Protein 6A8W (pdb70)

GO terms:
  GO:0005783 endoplasmic reticulum (C, IDA)
  GO:0005789 endoplasmic reticulum membrane (C, IDA)
  GO:0005793 endoplasmic reticulum-Golgi intermediate compartment (C, IDA)
  GO:0006623 protein targeting to vacuole (P, HMP)
  GO:0031929 TOR signaling (P, IGI)
  GO:0000321 re-entry into mitotic cell cycle after pheromone arrest (P, IGI)
  GO:0005737 cytoplasm (C, HDA)
  GO:0005783 endoplasmic reticulum (C, HDA)
  GO:0005515 protein binding (F, IPI)

Foldseek 3Di:
DKWWWWDWLPFADIATEDAEAPPDWAFAWAAVDPCCVVRVVGRDRDSHHRHTLAPQTHHRFKIWHAHVVPRWIWMAGPPIPFAKDKQRHGHHGDTDTDDQQMIWTGDFPDCDHRRRTIDIGRHDIDDD

Structure (mmCIF, N/CA/C/O backbone):
data_6A8W
#
_entry.id   6A8W
#
_cell.length_a   31.991
_cell.length_b   59.414
_cell.length_c   64.984
_cell.angle_alpha   90.00
_cell.angle_beta   90.00
_cell.angle_gamma   90.00
#
_symmetry.space_group_name_H-M   'P 21 21 2'
#
loop_
_entity.id
_entity.type
_entity.pdbx_description
1 polymer 'Vacuolar protein sorting-associated protein 64'
2 water water
#
loop_
_atom_site.group_PDB
_atom_site.id
_atom_site.type_symbol
_atom_site.label_atom_id
_atom_site.label_alt_id
_atom_site.label_comp_id
_atom_site.label_asym_id
_atom_site.label_entity_id
_atom_site.label_seq_id
_atom_site.pdbx_PDB_ins_code
_atom_site.Cartn_x
_atom_site.Cartn_y
_atom_site.Cartn_z
_atom_site.occupancy
_atom_site.B_iso_or_equiv
_atom_site.auth_seq_id
_atom_site.auth_comp_id
_atom_site.auth_asym_id
_atom_site.auth_atom_id
_atom_site.pdbx_PDB_model_num
ATOM 9 N N . ALA A 1 4 ? 25.652 28.100 6.186 1.00 32.86 159 ALA A N 1
ATOM 10 C CA . ALA A 1 4 ? 26.354 27.107 6.990 1.00 35.32 159 ALA A CA 1
ATOM 11 C C . ALA A 1 4 ? 25.857 27.200 8.430 1.00 31.39 159 ALA A C 1
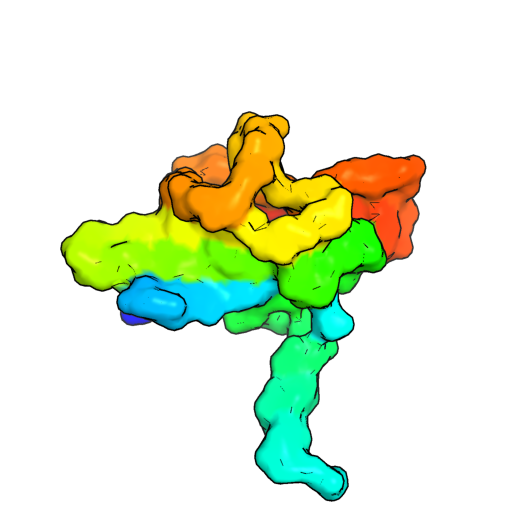ATOM 12 O O . ALA A 1 4 ? 26.140 28.176 9.132 1.00 32.56 159 ALA A O 1
ATOM 14 N N . HIS A 1 5 ? 25.100 26.196 8.863 1.00 28.69 160 HIS A N 1
ATOM 15 C CA . HIS A 1 5 ? 24.627 26.129 10.238 1.00 25.38 160 HIS A CA 1
ATOM 16 C C . HIS A 1 5 ? 25.692 25.424 11.056 1.00 23.49 160 HIS A C 1
ATOM 17 O O . HIS A 1 5 ? 25.998 24.256 10.799 1.00 23.13 160 HIS A O 1
ATOM 24 N N . ILE A 1 6 ? 26.268 26.140 12.015 1.00 19.88 161 ILE A N 1
ATOM 25 C CA . ILE A 1 6 ? 27.460 25.706 12.730 1.00 22.23 161 ILE A CA 1
ATOM 26 C C . ILE A 1 6 ? 27.096 25.394 14.173 1.00 22.72 161 ILE A C 1
ATOM 27 O O . ILE A 1 6 ? 26.256 26.076 14.775 1.00 22.66 161 ILE A O 1
ATOM 32 N N . ILE A 1 7 ? 27.724 24.358 14.726 1.00 19.05 162 ILE A N 1
ATOM 33 C CA . ILE A 1 7 ? 27.685 24.103 16.161 1.00 18.69 162 ILE A CA 1
ATOM 34 C C . ILE A 1 7 ? 29.119 24.090 16.677 1.00 17.35 162 ILE A C 1
ATOM 35 O O . ILE A 1 7 ? 30.019 23.549 16.026 1.00 21.37 162 ILE A O 1
ATOM 40 N N . ILE A 1 8 ? 29.343 24.726 17.823 1.00 17.59 163 ILE A N 1
ATOM 41 C CA . ILE A 1 8 ? 30.657 24.783 18.457 1.00 16.94 163 ILE A CA 1
ATOM 42 C C . ILE A 1 8 ? 30.625 23.867 19.666 1.00 13.82 163 ILE A C 1
ATOM 43 O O . ILE A 1 8 ? 29.817 24.071 20.577 1.00 16.54 163 ILE A O 1
ATOM 48 N N . LEU A 1 9 ? 31.517 22.887 19.703 1.00 16.10 164 LEU A N 1
ATOM 49 C CA . LEU A 1 9 ? 31.571 21.938 20.809 1.00 16.46 164 LEU A CA 1
ATOM 50 C C . LEU A 1 9 ? 32.852 22.174 21.590 1.00 15.10 164 LEU A C 1
ATOM 51 O O . LEU A 1 9 ? 33.951 22.054 21.034 1.00 16.24 164 LEU A O 1
ATOM 56 N N . LYS A 1 10 ? 32.712 22.492 22.872 1.00 13.90 165 LYS A N 1
ATOM 57 C CA . LYS A 1 10 ? 33.852 22.711 23.752 1.00 14.73 165 LYS A CA 1
ATOM 58 C C . LYS A 1 10 ? 33.963 21.560 24.742 1.00 13.62 165 LYS A C 1
ATOM 59 O O . LYS A 1 10 ? 32.970 21.189 25.380 1.00 14.69 165 LYS A O 1
ATOM 65 N N . SER A 1 11 ? 35.172 21.017 24.880 1.00 12.70 166 SER A N 1
ATOM 66 C CA . SER A 1 11 ? 35.394 19.891 25.780 1.00 13.01 166 SER A CA 1
ATOM 67 C C . SER A 1 11 ? 35.353 20.339 27.234 1.00 13.46 166 SER A C 1
ATOM 68 O O . SER A 1 11 ? 36.015 21.312 27.612 1.00 14.26 166 SER A O 1
ATOM 79 N N . ASN A 1 13 ? 36.036 18.047 29.708 1.00 15.41 168 ASN A N 1
ATOM 80 C CA . ASN A 1 13 ? 36.828 17.103 30.485 1.00 14.51 168 ASN A CA 1
ATOM 81 C C . ASN A 1 13 ? 38.181 16.850 29.834 1.00 13.92 168 ASN A C 1
A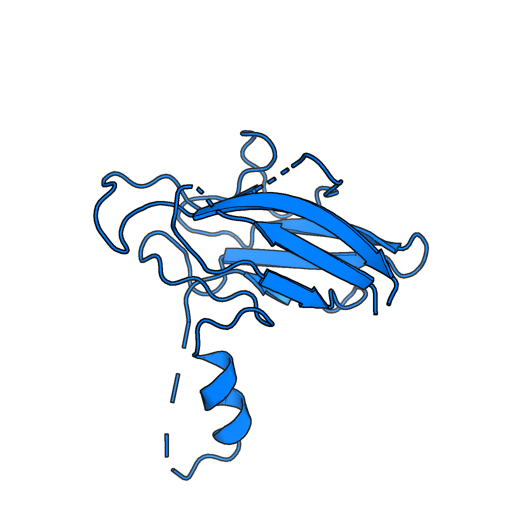TOM 82 O O . ASN A 1 13 ? 38.769 15.779 30.012 1.00 12.65 168 ASN A O 1
ATOM 87 N N . ALA A 1 14 ? 38.681 17.833 29.073 1.00 15.47 169 ALA A N 1
ATOM 88 C CA . ALA A 1 14 ? 40.035 17.812 28.510 1.00 19.85 169 ALA A CA 1
ATOM 89 C C . ALA A 1 14 ? 40.266 16.638 27.553 1.00 17.66 169 ALA A C 1
ATOM 90 O O . ALA A 1 14 ? 41.331 16.017 27.553 1.00 16.09 169 ALA A O 1
ATOM 92 N N . THR A 1 15 ? 39.293 16.356 26.683 1.00 14.17 170 THR A N 1
ATOM 93 C CA . THR A 1 15 ? 39.416 15.224 25.772 1.00 14.23 170 THR A CA 1
ATOM 94 C C . THR A 1 15 ? 39.507 15.585 24.297 1.00 17.90 170 THR A C 1
ATOM 95 O O . THR A 1 15 ? 39.740 14.684 23.478 1.00 17.73 170 THR A O 1
ATOM 99 N N . PHE A 1 16 ? 39.306 16.847 23.917 1.00 16.17 171 PHE A N 1
ATOM 100 C CA . PHE A 1 16 ? 39.406 17.150 22.495 1.00 15.56 171 PHE A CA 1
ATOM 101 C C . PHE A 1 16 ? 39.556 18.645 22.295 1.00 16.30 171 PHE A C 1
ATOM 102 O O . PHE A 1 16 ? 39.118 19.442 23.122 1.00 17.08 171 PHE A O 1
ATOM 110 N N . GLU A 1 17 ? 40.187 19.002 21.181 1.00 15.98 172 GLU A N 1
ATOM 111 C CA . GLU A 1 17 ? 40.269 20.394 20.767 1.00 18.75 172 GLU A CA 1
ATOM 112 C C . GLU A 1 17 ? 38.917 20.866 20.248 1.00 18.00 172 GLU A C 1
ATOM 113 O O . GLU A 1 17 ? 38.253 20.167 19.478 1.00 17.91 172 GLU A O 1
ATOM 115 N N . THR A 1 18 ? 38.529 22.070 20.663 1.00 16.39 173 THR A N 1
ATOM 116 C CA . THR A 1 18 ? 37.209 22.617 20.356 1.00 16.75 173 THR A CA 1
ATOM 117 C C . THR A 1 18 ? 36.866 22.458 18.878 1.00 19.15 173 THR A C 1
ATOM 118 O O . THR A 1 18 ? 37.687 22.751 18.004 1.00 16.23 173 THR A O 1
ATOM 122 N N . LYS A 1 19 ? 35.649 21.969 18.608 1.00 15.92 174 LYS A N 1
ATOM 123 C CA . LYS A 1 19 ? 35.183 21.698 17.255 1.00 16.00 174 LYS A CA 1
ATOM 124 C C . LYS A 1 19 ? 34.243 22.788 16.738 1.00 17.69 174 LYS A C 1
ATOM 125 O O . LYS A 1 19 ? 33.438 23.344 17.485 1.00 17.47 174 LYS A O 1
ATOM 131 N N . PHE A 1 20 ? 34.347 23.072 15.440 1.00 17.52 175 PHE A N 1
ATOM 132 C CA . PHE A 1 20 ? 33.526 24.053 14.731 1.00 20.18 175 PHE A CA 1
ATOM 133 C C . PHE A 1 20 ? 32.918 23.312 13.541 1.00 18.27 175 PHE A C 1
ATOM 134 O O . PHE A 1 20 ? 33.550 2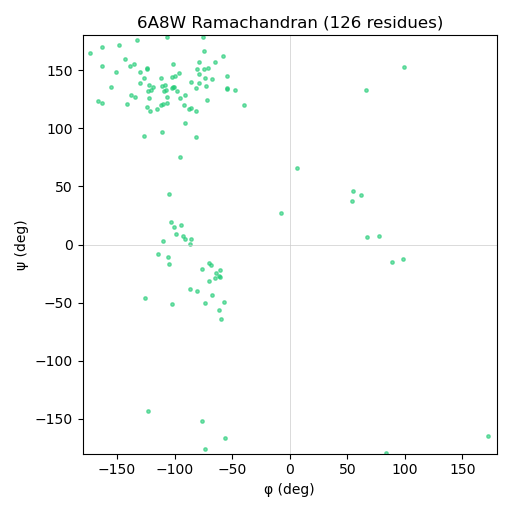3.189 12.491 1.00 21.91 175 PHE A O 1
ATOM 142 N N . LEU A 1 21 ? 31.714 22.779 13.711 1.00 19.06 176 LEU A N 1
ATOM 143 C CA . LEU A 1 21 ? 31.159 21.805 12.780 1.00 17.52 176 LEU A CA 1
ATOM 144 C C . LEU A 1 21 ? 30.055 22.421 11.931 1.00 20.39 176 LEU A C 1
ATOM 145 O O . LEU A 1 21 ? 29.094 22.983 12.467 1.00 19.50 176 LEU A O 1
ATOM 150 N N . VAL A 1 22 ? 30.180 22.282 10.613 1.00 20.95 177 VAL A N 1
ATOM 151 C CA . VAL A 1 22 ? 29.083 22.588 9.700 1.00 21.37 177 VAL A CA 1
ATOM 152 C C . VAL A 1 22 ? 28.152 21.384 9.675 1.00 18.80 177 VAL A C 1
ATOM 153 O O . VAL A 1 22 ? 28.542 20.302 9.230 1.00 20.26 177 VAL A O 1
ATOM 157 N N . VAL A 1 23 ? 26.924 21.561 10.147 1.00 16.56 178 VAL A N 1
ATOM 158 C CA . VAL A 1 23 ? 25.980 20.456 10.282 1.00 20.18 178 VAL A CA 1
ATOM 159 C C . VAL A 1 23 ? 25.163 20.367 8.998 1.00 19.42 178 VAL A C 1
ATOM 160 O O . VAL A 1 23 ? 24.470 21.339 8.650 1.00 22.79 178 VAL A O 1
ATOM 164 N N . PRO A 1 24 ? 25.205 19.247 8.282 1.00 22.29 179 PRO A N 1
ATOM 165 C CA . PRO A 1 24 ? 24.433 19.134 7.044 1.00 21.84 179 PRO A CA 1
ATOM 166 C C . PRO A 1 24 ? 22.943 19.036 7.323 1.00 25.02 179 PRO A C 1
ATOM 167 O O . PRO A 1 24 ? 22.508 18.546 8.371 1.00 21.70 179 PRO A O 1
ATOM 171 N N . PHE A 1 25 ? 22.159 19.508 6.356 1.00 26.28 180 PHE A N 1
ATOM 172 C CA . PHE A 1 25 ? 20.710 19.360 6.418 1.00 23.12 180 PHE A CA 1
ATOM 173 C C . PHE A 1 25 ? 20.305 17.900 6.294 1.00 24.65 180 PHE A C 1
ATOM 174 O O . PHE A 1 25 ? 20.890 17.144 5.515 1.00 25.24 180 PHE A O 1
ATOM 182 N N . LYS A 1 26 ? 19.270 17.513 7.041 1.00 27.51 181 LYS A N 1
ATOM 183 C CA . LYS A 1 26 ? 18.656 16.206 6.824 1.00 26.60 181 LYS A CA 1
ATOM 184 C C . LYS A 1 26 ? 18.239 16.075 5.357 1.00 28.73 181 LYS A C 1
ATOM 185 O O . LYS A 1 26 ? 17.833 17.059 4.733 1.00 28.69 181 LYS A O 1
ATOM 191 N N . PRO A 1 27 ? 18.328 14.866 4.772 1.00 29.15 182 PRO A N 1
ATOM 192 C CA . PRO A 1 27 ? 18.613 13.566 5.388 1.00 29.84 182 PRO A CA 1
ATOM 193 C C . PRO A 1 27 ? 20.099 13.230 5.541 1.00 26.38 182 PRO A C 1
ATOM 194 O O . PRO A 1 27 ? 20.426 12.106 5.939 1.00 26.67 182 PRO A O 1
ATOM 198 N N . ASP A 1 28 ? 20.981 14.166 5.195 1.00 24.83 183 ASP A N 1
ATOM 199 C CA . ASP A 1 28 ? 22.402 13.978 5.442 1.00 26.78 183 ASP A CA 1
ATOM 200 C C . ASP A 1 28 ? 22.692 14.173 6.931 1.00 24.46 183 ASP A C 1
ATOM 201 O O . ASP A 1 28 ? 21.809 14.473 7.735 1.00 21.56 183 ASP A O 1
ATOM 206 N N . GLY A 1 29 ? 23.949 14.000 7.309 1.00 24.73 184 GLY A N 1
ATOM 207 C CA . GLY A 1 29 ? 24.312 14.149 8.706 1.00 25.42 184 GLY A CA 1
ATOM 208 C C . GLY A 1 29 ? 25.809 14.058 8.863 1.00 24.35 184 GLY A C 1
ATOM 209 O O . GLY A 1 29 ? 26.523 13.608 7.962 1.00 24.32 184 GLY A O 1
ATOM 210 N N . LEU A 1 30 ? 26.269 14.495 10.036 1.00 21.46 185 LEU A N 1
ATOM 211 C CA . LEU A 1 30 ? 27.682 14.509 10.397 1.00 21.31 185 LEU A CA 1
ATOM 212 C C . LEU A 1 30 ? 27.924 13.452 11.467 1.00 18.72 185 LEU A C 1
ATOM 213 O O . LEU A 1 30 ? 27.357 13.538 12.561 1.00 17.57 185 LEU A O 1
ATOM 218 N N . LYS A 1 31 ? 28.802 12.490 11.179 1.00 15.13 186 LYS A N 1
ATOM 219 C CA . LYS A 1 31 ? 29.020 11.387 12.109 1.00 17.68 186 LYS A CA 1
ATOM 220 C C . LYS A 1 31 ? 29.972 11.808 13.221 1.00 15.98 186 LYS A C 1
ATOM 221 O O . LYS A 1 31 ? 31.011 12.412 12.959 1.00 20.15 186 LYS A O 1
ATOM 223 N N . LEU A 1 32 ? 29.615 11.475 14.459 1.00 17.11 187 LEU A N 1
ATOM 224 C CA . LEU A 1 32 ? 30.513 11.567 15.606 1.00 17.11 187 LEU A CA 1
ATOM 225 C C . LEU A 1 32 ? 31.023 10.177 15.958 1.00 15.48 187 LEU A C 1
ATOM 226 O O . LEU A 1 32 ? 30.239 9.221 16.010 1.00 14.87 187 LEU A O 1
ATOM 231 N N . GLY A 1 33 ? 32.325 10.062 16.204 1.00 14.04 188 GLY A N 1
ATOM 232 C CA . GLY A 1 33 ? 32.872 8.762 16.550 1.00 17.35 188 GLY A CA 1
ATOM 233 C C . GLY A 1 33 ? 34.388 8.795 16.613 1.00 16.47 188 GLY A C 1
ATOM 234 O O . GLY A 1 33 ? 34.999 9.854 16.712 1.00 16.07 188 GLY A O 1
ATOM 235 N N . ARG A 1 34 ? 34.967 7.615 16.604 1.00 17.67 189 ARG A N 1
ATOM 236 C CA . ARG A 1 34 ? 36.397 7.361 16.593 1.00 21.32 189 ARG A CA 1
ATOM 237 C C . ARG A 1 34 ? 36.838 7.014 15.177 1.00 27.84 189 ARG A C 1
ATOM 238 O O . ARG A 1 34 ? 36.160 6.238 14.497 1.00 33.55 189 ARG A O 1
ATOM 246 N N . PRO A 1 35 ? 37.952 7.574 14.677 1.00 26.39 190 PRO A N 1
ATOM 247 C CA . PRO A 1 35 ? 38.391 7.363 13.291 1.00 31.06 190 PRO A CA 1
ATOM 248 C C . PRO A 1 35 ? 38.575 5.896 12.934 1.00 32.33 190 PRO A C 1
ATOM 249 O O . PRO A 1 35 ? 39.132 5.170 13.760 1.00 35.93 190 PRO A O 1
ATOM 253 N N . ASN A 1 43 ? 47.905 5.081 -3.018 1.00 46.44 198 ASN A N 1
ATOM 254 C CA . ASN A 1 43 ? 47.351 4.455 -4.215 1.00 42.39 198 ASN A CA 1
ATOM 255 C C . ASN A 1 43 ? 45.899 4.056 -3.995 1.00 40.88 198 ASN A C 1
ATOM 256 O O . ASN A 1 43 ? 45.571 2.871 -3.982 1.00 51.95 198 ASN A O 1
ATOM 258 N N . ASN A 1 44 ? 45.030 5.049 -3.821 1.00 39.66 199 ASN A N 1
ATOM 259 C CA . ASN A 1 44 ? 43.628 4.794 -3.529 1.00 39.19 199 ASN A CA 1
ATOM 260 C C . ASN A 1 44 ? 42.803 5.997 -3.978 1.00 35.79 199 ASN A C 1
ATOM 261 O O . ASN A 1 44 ? 43.179 7.145 -3.723 1.00 35.36 199 ASN A O 1
ATOM 266 N N . SER A 1 45 ? 41.680 5.726 -4.648 1.00 31.94 200 SER A N 1
ATOM 267 C CA . SER A 1 45 ? 40.860 6.811 -5.179 1.00 29.31 200 SER A CA 1
ATOM 268 C C . SER A 1 45 ? 40.190 7.628 -4.079 1.00 30.78 200 SER A C 1
ATOM 269 O O . SER A 1 45 ? 39.756 8.756 -4.343 1.00 30.31 200 SER A O 1
ATOM 272 N N . GLY A 1 46 ? 40.111 7.100 -2.857 1.00 30.34 201 GLY A N 1
ATOM 273 C CA . GLY A 1 46 ? 39.618 7.875 -1.733 1.00 34.69 201 GLY A CA 1
ATOM 274 C C . GLY A 1 46 ? 40.694 8.387 -0.790 1.00 41.74 201 GLY A C 1
ATOM 275 O O . GLY A 1 46 ? 40.385 8.760 0.345 1.00 41.33 201 GLY A O 1
ATOM 276 N N . SER A 1 47 ? 41.948 8.440 -1.252 1.00 35.16 202 SER A N 1
ATOM 277 C CA . SER A 1 47 ? 43.072 8.768 -0.374 1.00 39.31 202 SER A CA 1
ATOM 278 C C . SER A 1 47 ? 42.936 10.160 0.232 1.00 44.79 202 SER A C 1
ATOM 279 O O . SER A 1 47 ? 42.987 10.322 1.455 1.00 44.59 202 SER A O 1
ATOM 282 N N . LYS A 1 48 ? 42.795 11.187 -0.612 1.00 42.70 203 LYS A N 1
ATOM 283 C CA . LYS A 1 48 ? 42.677 12.546 -0.089 1.00 51.20 203 LYS A CA 1
ATOM 284 C C . LYS A 1 48 ? 41.464 12.699 0.819 1.00 48.39 203 LYS A C 1
ATOM 285 O O . LYS A 1 48 ? 41.469 13.540 1.723 1.00 61.12 203 LYS A O 1
ATOM 287 N N . ARG A 1 49 ? 40.420 11.900 0.603 1.00 50.62 204 ARG A N 1
ATOM 288 C CA . ARG A 1 49 ? 39.255 11.944 1.479 1.00 50.70 204 ARG A CA 1
ATOM 289 C C . ARG A 1 49 ? 39.413 11.044 2.696 1.00 53.23 204 ARG A C 1
ATOM 290 O O . ARG A 1 49 ? 38.980 11.414 3.789 1.00 56.91 204 ARG A O 1
ATOM 292 N N . ASP A 1 50 ? 40.020 9.863 2.536 1.00 48.32 205 ASP A N 1
ATOM 293 C CA . ASP A 1 50 ? 40.228 8.988 3.686 1.00 47.40 205 ASP A CA 1
ATOM 294 C C . ASP A 1 50 ? 41.268 9.556 4.641 1.00 48.63 205 ASP A C 1
ATOM 295 O O . ASP A 1 50 ? 41.185 9.324 5.852 1.00 52.47 205 ASP A O 1
ATOM 300 N N . LEU A 1 51 ? 42.251 10.287 4.120 1.00 46.47 206 LEU A N 1
ATOM 301 C CA . LEU A 1 51 ? 43.293 10.866 4.956 1.00 50.65 206 LEU A CA 1
ATOM 302 C C . LEU A 1 51 ? 42.682 11.810 5.981 1.00 53.71 206 LEU A C 1
ATOM 303 O O . LEU A 1 51 ? 42.746 11.553 7.190 1.00 50.05 206 LEU A O 1
ATOM 305 N N . PHE A 1 52 ? 42.075 12.898 5.497 1.00 52.39 207 PHE A N 1
ATOM 306 C CA . PHE A 1 52 ? 41.517 13.899 6.396 1.00 46.69 207 PHE A CA 1
ATOM 307 C C . PHE A 1 52 ? 40.366 13.338 7.219 1.00 45.46 207 PHE A C 1
ATOM 308 O O . PHE A 1 52 ? 40.142 13.781 8.351 1.00 44.91 207 PHE A O 1
ATOM 310 N N . SER A 1 53 ? 39.640 12.355 6.686 1.00 47.64 208 SER A N 1
ATOM 311 C CA . SER A 1 53 ? 38.506 11.791 7.408 1.00 41.85 208 SER A CA 1
ATOM 312 C C . SER A 1 53 ? 38.921 10.854 8.531 1.00 42.71 208 SER A C 1
ATOM 313 O O . SER A 1 53 ? 38.115 10.604 9.433 1.00 46.94 208 SER A O 1
ATOM 316 N N . GLN A 1 54 ? 40.136 10.316 8.489 1.00 41.24 209 GLN A N 1
ATOM 317 C CA . GLN A 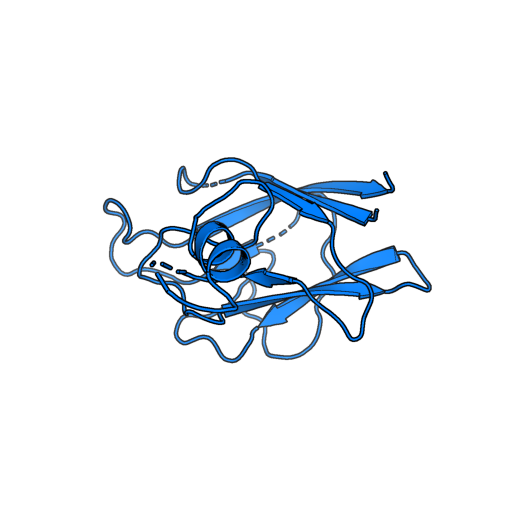1 54 ? 40.645 9.460 9.550 1.00 36.04 209 GLN A CA 1
ATOM 318 C C . GLN A 1 54 ? 41.426 10.243 10.597 1.00 38.48 209 GLN A C 1
ATOM 319 O O . GLN A 1 54 ? 42.047 9.636 11.477 1.00 39.01 209 GLN A O 1
ATOM 321 N N . GLN A 1 55 ? 41.419 11.569 10.508 1.00 29.32 210 GLN A N 1
ATOM 322 C CA . GLN A 1 55 ? 42.105 12.435 11.451 1.00 33.67 210 GLN A CA 1
ATOM 323 C C . GLN A 1 55 ? 41.109 13.019 12.444 1.00 29.04 210 GLN A C 1
ATOM 324 O O . GLN A 1 55 ? 39.917 13.144 12.155 1.00 28.20 210 GLN A O 1
ATOM 330 N N . VAL A 1 56 ? 41.612 13.380 13.619 1.00 26.79 211 VAL A N 1
ATOM 331 C CA . VAL A 1 56 ? 40.828 14.102 14.614 1.00 19.97 211 VAL A CA 1
ATOM 332 C C . VAL A 1 56 ? 41.043 15.591 14.350 1.00 23.59 211 VAL A C 1
ATOM 333 O O . VAL A 1 56 ? 42.084 16.153 14.688 1.00 25.11 211 VAL A O 1
ATOM 337 N N . ARG A 1 57 ? 40.049 16.241 13.758 1.00 21.38 212 ARG A N 1
ATOM 338 C CA . ARG A 1 57 ? 40.181 17.632 13.350 1.00 23.40 212 ARG A CA 1
ATOM 339 C C . ARG A 1 57 ? 39.080 18.484 13.965 1.00 20.86 212 ARG A C 1
ATOM 340 O O . ARG A 1 57 ? 37.973 17.995 14.202 1.00 18.51 212 ARG A O 1
ATOM 348 N N . PRO A 1 58 ? 39.342 19.778 14.184 1.00 22.17 213 PRO A N 1
ATOM 349 C CA . PRO A 1 58 ? 38.277 20.669 14.682 1.00 20.96 213 PRO A CA 1
ATOM 350 C C . PRO A 1 58 ? 37.080 20.767 13.754 1.00 19.79 213 PRO A C 1
ATOM 351 O O . PRO A 1 58 ? 35.987 21.110 14.217 1.00 18.84 213 PRO A O 1
ATOM 355 N N . ASP A 1 59 ? 37.234 20.466 12.465 1.00 21.53 214 ASP A N 1
ATOM 356 C CA . ASP A 1 59 ? 36.128 20.557 11.522 1.00 20.57 214 ASP A CA 1
ATOM 357 C C . ASP A 1 59 ? 35.455 19.208 11.238 1.00 21.29 214 ASP A C 1
ATOM 358 O O . ASP A 1 59 ? 34.591 19.140 10.355 1.00 22.23 214 ASP A O 1
ATOM 363 N N . ASN A 1 60 ? 35.790 18.142 11.971 1.00 18.30 215 ASN A N 1
ATOM 364 C CA . ASN A 1 60 ? 35.070 16.879 11.765 1.00 17.83 215 ASN A CA 1
ATOM 365 C C . ASN A 1 60 ? 34.648 16.280 13.107 1.00 17.97 215 ASN A C 1
ATOM 366 O O . ASN A 1 60 ? 34.943 16.818 14.178 1.00 17.48 215 ASN A O 1
ATOM 371 N N . GLY A 1 61 ? 33.911 15.175 13.043 1.00 16.80 216 GLY A N 1
ATOM 372 C CA . GLY A 1 61 ? 33.293 14.618 14.228 1.00 15.49 216 GLY A CA 1
ATOM 373 C C . GLY A 1 61 ? 34.104 13.531 14.900 1.00 14.73 216 GLY A C 1
ATOM 374 O O . GLY A 1 61 ? 33.565 12.786 15.720 1.00 14.57 216 GLY A O 1
ATOM 375 N N . ASN A 1 62 ? 35.394 13.434 14.580 1.00 14.25 217 ASN A N 1
ATOM 376 C CA . ASN A 1 62 ? 36.254 12.394 15.141 1.00 17.19 217 ASN A CA 1
ATOM 377 C C . ASN A 1 62 ? 36.838 12.808 16.487 1.00 18.96 217 ASN A C 1
ATOM 378 O O . ASN A 1 62 ? 37.261 13.950 16.671 1.00 16.98 217 ASN A O 1
ATOM 383 N N . PHE A 1 63 ? 36.889 11.852 17.416 1.00 13.16 218 PHE A N 1
ATOM 384 C CA . PHE A 1 63 ? 37.487 12.047 18.729 1.00 15.75 218 PHE A CA 1
ATOM 385 C C . PHE A 1 63 ? 38.447 10.902 19.003 1.00 16.31 218 PHE A C 1
ATOM 386 O O . PHE A 1 63 ? 38.221 9.769 18.569 1.00 16.21 218 PHE A O 1
ATOM 394 N N . ASP A 1 64 ? 39.506 11.199 19.757 1.00 15.99 219 ASP A N 1
ATOM 395 C CA . ASP A 1 64 ? 40.521 10.196 20.109 1.00 16.91 219 ASP A CA 1
ATOM 396 C C . ASP A 1 64 ? 40.173 9.611 21.481 1.00 20.98 219 ASP A C 1
ATOM 397 O O . ASP A 1 64 ? 40.773 9.933 22.506 1.00 22.27 219 ASP A O 1
ATOM 402 N N . SER A 1 65 ? 39.163 8.742 21.494 1.00 13.53 220 SER A N 1
ATOM 403 C CA . SER A 1 65 ? 38.743 8.036 22.705 1.00 16.14 220 SER A CA 1
ATOM 404 C C . SER A 1 65 ? 38.357 6.609 22.338 1.00 15.07 220 SER A C 1
ATOM 405 O O . SER A 1 65 ? 37.446 6.40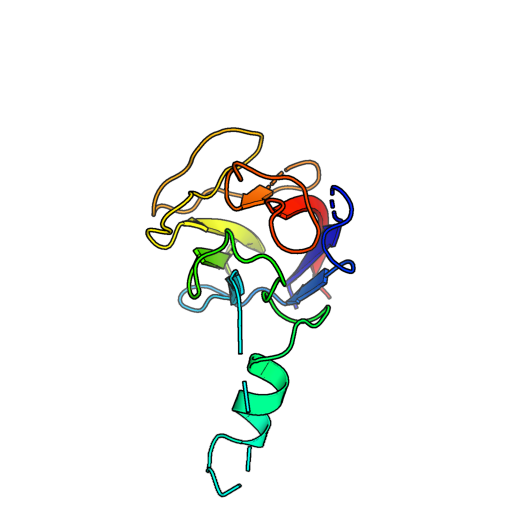7 21.535 1.00 14.00 220 SER A O 1
ATOM 408 N N . ARG A 1 66 ? 39.036 5.628 22.938 1.00 17.19 221 ARG A N 1
ATOM 409 C CA . ARG A 1 66 ? 38.762 4.224 22.649 1.00 17.08 221 ARG A CA 1
ATOM 410 C C . ARG A 1 66 ? 37.356 3.812 23.079 1.00 15.88 221 ARG A C 1
ATOM 411 O O . ARG A 1 66 ? 36.796 2.857 22.528 1.00 18.30 221 ARG A O 1
ATOM 419 N N . VAL A 1 67 ? 36.774 4.523 24.041 1.00 13.14 222 VAL A N 1
ATOM 420 C CA . VAL A 1 67 ? 35.421 4.246 24.523 1.00 17.28 222 VAL A CA 1
ATOM 421 C C . VAL A 1 67 ? 34.384 4.409 23.417 1.00 17.35 222 VAL A C 1
ATOM 422 O O . VAL A 1 67 ? 33.326 3.770 23.448 1.00 16.64 222 VAL A O 1
ATOM 426 N N . LEU A 1 68 ? 34.661 5.251 22.427 1.00 15.86 223 LEU A N 1
ATOM 427 C CA . LEU A 1 68 ? 33.673 5.582 21.411 1.00 15.48 223 LEU A CA 1
ATOM 428 C C . LEU A 1 68 ? 33.603 4.492 20.350 1.00 16.63 223 LEU A C 1
ATOM 429 O O . LEU A 1 68 ? 34.583 3.802 20.074 1.00 15.98 223 LEU A O 1
ATOM 434 N N . SER A 1 69 ? 32.422 4.344 19.760 1.00 15.46 224 SER A N 1
ATOM 435 C CA . SER A 1 69 ? 32.251 3.520 18.576 1.00 17.44 224 SER A CA 1
ATOM 436 C C . SER A 1 69 ? 32.730 4.275 17.339 1.00 18.06 224 SER A C 1
ATOM 437 O O . SER A 1 69 ? 32.788 5.508 17.321 1.00 17.08 224 SER A O 1
ATOM 440 N N . ARG A 1 70 ? 33.069 3.512 16.292 1.00 17.49 225 ARG A N 1
ATOM 441 C CA . ARG A 1 70 ? 33.438 4.123 15.018 1.00 19.13 225 ARG A CA 1
ATOM 442 C C . ARG A 1 70 ? 32.316 5.011 14.497 1.00 22.48 225 ARG A C 1
ATOM 443 O O . ARG A 1 70 ? 32.546 6.156 14.093 1.00 19.88 225 ARG A O 1
ATOM 448 N N . ASN A 1 71 ? 31.099 4.476 14.466 1.00 20.33 226 ASN A N 1
ATOM 449 C CA . ASN A 1 71 ? 29.889 5.222 14.129 1.00 24.57 226 ASN A CA 1
ATOM 450 C C . ASN A 1 71 ? 29.094 5.324 15.421 1.00 19.41 226 ASN A C 1
ATOM 451 O O . ASN A 1 71 ? 28.380 4.387 15.799 1.00 21.15 226 ASN A O 1
ATOM 456 N N . HIS A 1 72 ? 29.244 6.446 16.117 1.00 16.96 227 HIS A N 1
ATOM 457 C CA . HIS A 1 72 ? 28.705 6.567 17.464 1.00 14.45 227 HIS A CA 1
ATOM 458 C C . HIS A 1 72 ? 27.408 7.365 17.533 1.00 14.39 227 HIS A C 1
ATOM 459 O O . HIS A 1 72 ? 26.432 6.911 18.136 1.00 13.42 227 HIS A O 1
ATOM 466 N N . ALA A 1 73 ? 27.384 8.559 16.950 1.00 13.92 228 ALA A N 1
ATOM 467 C CA . ALA A 1 73 ? 26.195 9.389 16.949 1.00 12.37 228 ALA A CA 1
ATOM 468 C C . ALA A 1 73 ? 26.178 10.208 15.664 1.00 15.37 228 ALA A C 1
ATOM 469 O O . ALA A 1 73 ? 27.151 10.239 14.906 1.00 17.01 228 ALA A O 1
ATOM 471 N N . CYS A 1 74 ? 25.065 10.898 15.433 1.00 17.08 229 CYS A N 1
ATOM 472 C CA . CYS A 1 74 ? 24.883 11.641 14.190 1.00 17.70 229 CYS A CA 1
ATOM 473 C C . CYS A 1 74 ? 24.259 12.994 14.491 1.00 16.97 229 CYS A C 1
ATOM 474 O O . CYS A 1 74 ? 23.248 13.064 15.194 1.00 15.78 229 CYS A O 1
ATOM 477 N N . LEU A 1 75 ? 24.867 14.061 13.974 1.00 16.94 230 LEU A N 1
ATOM 478 C CA . LEU A 1 75 ? 24.295 15.400 14.032 1.00 15.93 230 LEU A CA 1
ATOM 479 C C . LEU A 1 75 ? 23.676 15.742 12.685 1.00 16.01 230 LEU A C 1
ATOM 480 O O . LEU A 1 75 ? 24.286 15.508 11.640 1.00 17.09 230 LEU A O 1
ATOM 485 N N . SER A 1 76 ? 22.478 16.322 12.714 1.00 19.48 231 SER A N 1
ATOM 486 C CA . SER A 1 76 ? 21.828 16.753 11.488 1.00 18.38 231 SER A CA 1
ATOM 487 C C . SER A 1 76 ? 21.076 18.052 11.745 1.00 20.20 231 SER A C 1
ATOM 488 O O . SER A 1 76 ? 20.769 18.405 12.888 1.00 17.05 231 SER A O 1
ATOM 491 N N . CYS A 1 77 ? 20.800 18.777 10.661 1.00 17.94 232 CYS A N 1
ATOM 492 C CA . CYS A 1 77 ? 20.165 20.087 10.742 1.00 19.63 232 CYS A CA 1
ATOM 493 C C . CYS A 1 77 ? 18.849 20.067 9.975 1.00 22.74 232 CYS A C 1
ATOM 494 O O . CYS A 1 77 ? 18.787 19.572 8.845 1.00 23.44 232 CYS A O 1
ATOM 497 N N . ASP A 1 78 ? 17.799 20.588 10.587 1.00 24.93 233 ASP A N 1
ATOM 498 C CA . ASP A 1 78 ? 16.511 20.626 9.907 1.00 26.59 233 ASP A CA 1
ATOM 499 C C . ASP A 1 78 ? 16.454 21.883 9.049 1.00 30.15 233 ASP A C 1
ATOM 500 O O . ASP A 1 78 ? 16.550 22.993 9.586 1.00 33.97 233 ASP A O 1
ATOM 505 N N . PRO A 1 79 ? 16.335 21.764 7.727 1.00 29.29 234 PRO A N 1
ATOM 506 C CA . PRO A 1 79 ? 16.412 22.962 6.877 1.00 32.48 234 PRO A CA 1
ATOM 507 C C . PRO A 1 79 ? 15.207 23.877 7.013 1.00 37.03 234 PRO A C 1
ATOM 508 O O . PRO A 1 79 ? 15.291 25.041 6.605 1.00 36.71 234 PRO A O 1
ATOM 512 N N . THR A 1 80 ? 14.105 23.394 7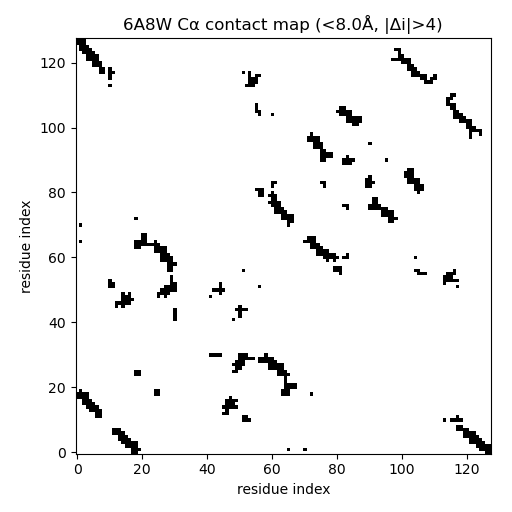.591 1.00 39.20 235 THR A N 1
ATOM 513 C CA . THR A 1 80 ? 12.934 24.241 7.803 1.00 41.19 235 THR A CA 1
ATOM 514 C C . THR A 1 80 ? 13.170 25.231 8.939 1.00 41.61 235 THR A C 1
ATOM 515 O O . THR A 1 80 ? 12.962 26.439 8.781 1.00 45.13 235 THR A O 1
ATOM 519 N N . SER A 1 81 ? 13.624 24.737 10.091 1.00 40.04 236 SER A N 1
ATOM 520 C CA . SER A 1 81 ? 13.786 25.562 11.281 1.00 33.44 236 SER A CA 1
ATOM 521 C C . SER A 1 81 ? 15.232 25.915 11.586 1.00 34.36 236 SER A C 1
ATOM 522 O O . SER A 1 81 ? 15.471 26.838 12.368 1.00 35.94 236 SER A O 1
ATOM 525 N N . GLY A 1 82 ? 16.195 25.201 11.008 1.00 32.30 237 GLY A N 1
ATOM 526 C CA . GLY A 1 82 ? 17.586 25.397 11.359 1.00 32.85 237 GLY A CA 1
ATOM 527 C C . GLY A 1 82 ? 18.005 24.760 12.665 1.00 31.12 237 GLY A C 1
ATOM 528 O O . GLY A 1 82 ? 19.131 24.999 13.120 1.00 27.98 237 GLY A O 1
ATOM 529 N N . LYS A 1 83 ? 17.135 23.969 13.285 1.00 24.47 238 LYS A N 1
ATOM 530 C CA . LYS A 1 83 ? 17.458 23.332 14.554 1.00 26.67 238 LYS A CA 1
ATOM 531 C C . LYS A 1 83 ? 18.425 22.180 14.330 1.00 16.80 238 LYS A C 1
ATOM 532 O O . LYS A 1 83 ? 18.411 21.529 13.284 1.00 20.05 238 LYS A O 1
ATOM 538 N N . ILE A 1 84 ? 19.245 21.912 15.346 1.00 20.40 239 ILE A N 1
ATOM 539 C CA . ILE A 1 84 ? 20.287 20.889 15.295 1.00 17.54 239 ILE A CA 1
ATOM 540 C C . ILE A 1 84 ? 19.858 19.709 16.158 1.00 16.62 239 ILE A C 1
ATOM 541 O O . ILE A 1 84 ? 19.432 19.900 17.303 1.00 17.89 239 ILE A O 1
ATOM 546 N N . TYR A 1 85 ? 19.997 18.495 15.621 1.00 14.54 240 TYR A N 1
ATOM 547 C CA . TYR A 1 85 ? 19.590 17.271 16.300 1.00 14.92 240 TYR A CA 1
ATOM 548 C C . TYR A 1 85 ? 20.768 16.317 16.403 1.00 15.25 240 TYR A C 1
ATOM 549 O O . TYR A 1 85 ? 21.661 16.333 15.561 1.00 16.10 240 TYR A O 1
ATOM 558 N N . ILE A 1 86 ? 20.752 15.484 17.443 1.00 14.82 241 ILE A N 1
ATOM 559 C CA . ILE A 1 86 ? 21.699 14.386 17.606 1.00 12.72 241 ILE A CA 1
ATOM 560 C C . ILE A 1 86 ? 20.899 13.106 17.818 1.00 13.13 241 ILE A C 1
ATOM 561 O O . ILE A 1 86 ? 19.842 13.126 18.451 1.00 12.93 241 ILE A O 1
ATOM 566 N N . ARG A 1 87 ? 21.390 11.995 17.277 1.00 14.72 242 ARG A N 1
ATOM 567 C CA . ARG A 1 87 ? 20.821 10.690 17.594 1.00 17.45 242 ARG A CA 1
ATOM 568 C C . ARG A 1 87 ? 21.958 9.697 17.770 1.00 14.71 242 ARG A C 1
ATOM 569 O O . ARG A 1 87 ? 23.039 9.872 17.209 1.00 14.38 242 ARG A O 1
ATOM 577 N N . ASP A 1 88 ? 21.708 8.657 18.562 1.00 14.11 243 ASP A N 1
ATOM 578 C CA . ASP A 1 88 ? 22.685 7.586 18.720 1.00 14.36 243 ASP A CA 1
ATOM 579 C C . ASP A 1 88 ? 22.620 6.643 17.523 1.00 17.27 243 ASP A C 1
ATOM 580 O O . ASP A 1 88 ? 21.561 6.440 16.928 1.00 18.96 243 ASP A O 1
ATOM 585 N N . LEU A 1 89 ? 23.772 6.092 17.147 1.00 14.94 244 LEU A N 1
ATOM 586 C CA . LEU A 1 89 ? 23.838 5.112 16.061 1.00 18.27 244 LEU A CA 1
ATOM 587 C C . LEU A 1 89 ? 24.031 3.698 16.591 1.00 17.73 244 LEU A C 1
ATOM 588 O O . LEU A 1 89 ? 24.836 2.931 16.058 1.00 19.34 244 LEU A O 1
ATOM 593 N N . LYS A 1 90 ? 23.301 3.333 17.643 1.00 14.65 245 LYS A N 1
ATOM 594 C CA . LYS A 1 90 ? 23.463 2.045 18.315 1.00 18.39 245 LYS A CA 1
ATOM 595 C C . LYS A 1 90 ? 24.915 1.837 18.748 1.00 19.22 245 LYS A C 1
ATOM 596 O O . LYS A 1 90 ? 25.516 0.777 18.542 1.00 18.25 245 LYS A O 1
ATOM 602 N N . SER A 1 91 ? 25.483 2.873 19.356 1.00 16.03 246 SER A N 1
ATOM 603 C CA . SER A 1 91 ? 26.840 2.772 19.865 1.00 17.51 246 SER A CA 1
ATOM 604 C C . SER A 1 91 ? 26.899 1.744 20.990 1.00 15.86 246 SER A C 1
ATOM 605 O O . SER A 1 91 ? 25.893 1.443 21.637 1.00 17.31 246 SER A O 1
ATOM 608 N N . SER A 1 92 ? 28.100 1.209 21.230 1.00 15.94 247 SER A N 1
ATOM 609 C CA . SER A 1 92 ? 28.268 0.251 22.322 1.00 17.83 247 SER A CA 1
ATOM 610 C C . SER A 1 92 ? 28.082 0.910 23.686 1.00 17.29 247 SER A C 1
ATOM 611 O O . SER A 1 92 ? 27.433 0.340 24.572 1.00 17.86 247 SER A O 1
ATOM 614 N N . ASN A 1 93 ? 28.655 2.098 23.889 1.00 13.13 248 ASN A N 1
ATOM 615 C CA . ASN A 1 93 ? 28.691 2.687 25.219 1.00 11.61 248 ASN A CA 1
ATOM 616 C C . ASN A 1 93 ? 27.792 3.912 25.374 1.00 12.28 248 ASN A C 1
ATOM 617 O O . ASN A 1 93 ? 27.789 4.524 26.445 1.00 15.89 248 ASN A O 1
ATOM 622 N N . GLY A 1 94 ? 27.040 4.279 24.356 1.00 11.34 249 GLY A N 1
ATOM 623 C CA . GLY A 1 94 ? 25.911 5.156 24.627 1.00 14.32 249 GLY A CA 1
ATOM 624 C C . GLY A 1 94 ? 26.180 6.624 24.323 1.00 16.14 249 GLY A C 1
ATOM 625 O O . GLY A 1 94 ? 27.321 7.108 24.374 1.00 11.79 249 GLY A O 1
ATOM 626 N N . THR A 1 95 ? 25.096 7.344 24.003 1.00 14.73 250 THR A N 1
ATOM 627 C CA . THR A 1 95 ? 25.075 8.786 23.779 1.00 14.21 250 THR A CA 1
ATOM 628 C C . THR A 1 95 ? 24.139 9.409 24.801 1.00 14.79 250 THR A C 1
ATOM 629 O O . THR A 1 95 ? 23.043 8.894 25.037 1.00 12.82 250 THR A O 1
ATOM 633 N N . PHE A 1 96 ? 24.568 10.514 25.409 1.00 11.63 251 PHE A N 1
ATOM 634 C CA . PHE A 1 96 ? 23.836 11.148 26.494 1.00 10.50 251 PHE A CA 1
ATOM 635 C C . PHE A 1 96 ? 23.672 12.634 26.205 1.00 14.42 251 PHE A C 1
ATOM 636 O O . PHE A 1 96 ? 24.613 13.296 25.765 1.00 13.13 251 PHE A O 1
ATOM 644 N N . VAL A 1 97 ? 22.491 13.170 26.489 1.00 10.81 252 VAL A N 1
ATOM 645 C CA . VAL A 1 97 ? 22.242 14.596 26.316 1.00 13.27 252 VAL A CA 1
ATOM 646 C C . VAL A 1 97 ? 21.770 15.147 27.653 1.00 13.02 252 VAL A C 1
ATOM 647 O O . VAL A 1 97 ? 20.738 14.708 28.177 1.00 14.28 252 VAL A O 1
ATOM 651 N N . ASN A 1 98 ? 22.541 16.081 28.217 1.00 11.78 253 ASN A N 1
ATOM 652 C CA . ASN A 1 98 ? 22.270 16.607 29.550 1.00 15.89 253 ASN A CA 1
ATOM 653 C C . ASN A 1 98 ? 22.174 15.488 30.573 1.00 15.61 253 ASN A C 1
ATOM 654 O O . ASN A 1 98 ? 21.362 15.542 31.497 1.00 11.40 253 ASN A O 1
ATOM 659 N N . GLY A 1 99 ? 23.015 14.463 30.404 1.00 12.74 254 GLY A N 1
ATOM 660 C CA . GLY A 1 99 ? 23.070 13.341 31.310 1.00 13.13 254 GLY A CA 1
ATOM 661 C C . GLY A 1 99 ? 22.126 12.206 30.983 1.00 13.78 254 GLY A C 1
ATOM 662 O O . GLY A 1 99 ? 22.309 11.107 31.514 1.00 16.63 254 GLY A O 1
ATOM 663 N N . VAL A 1 100 ? 21.143 12.431 30.116 1.00 12.52 255 VAL A N 1
ATOM 664 C CA . VAL A 1 100 ? 20.093 11.457 29.839 1.00 13.36 255 VAL A CA 1
ATOM 665 C C . VAL A 1 100 ? 20.516 10.567 28.676 1.00 12.08 255 VAL A C 1
ATOM 666 O O . VAL A 1 100 ? 20.883 11.055 27.599 1.00 13.35 255 VAL A O 1
ATOM 670 N N . LYS A 1 101 ? 20.426 9.257 28.879 1.00 13.53 256 LYS A N 1
ATOM 671 C CA . LYS A 1 101 ? 20.789 8.308 27.834 1.00 14.13 256 LYS A CA 1
ATOM 672 C C . LYS A 1 101 ? 19.741 8.333 26.729 1.00 14.37 256 LYS A C 1
ATOM 673 O O . LYS A 1 101 ? 18.546 8.155 26.992 1.00 17.35 256 LYS A O 1
ATOM 679 N N . ILE A 1 102 ? 20.171 8.580 25.488 1.00 13.75 257 ILE A N 1
ATOM 680 C CA . ILE A 1 102 ? 19.197 8.665 24.406 1.00 15.72 257 ILE A CA 1
ATOM 681 C C . ILE A 1 102 ? 19.263 7.422 23.527 1.00 16.77 257 ILE A C 1
ATOM 682 O O . ILE A 1 102 ? 20.061 6.511 23.769 1.00 17.23 257 ILE A O 1
ATOM 687 N N . ARG A 1 103 ? 18.406 7.365 22.512 1.00 17.99 258 ARG A N 1
ATOM 688 C CA . ARG A 1 103 ? 18.406 6.228 21.601 1.00 20.74 258 ARG A CA 1
ATOM 689 C C . ARG A 1 103 ? 18.605 6.687 20.161 1.00 16.62 258 ARG A C 1
ATOM 690 O O . ARG A 1 103 ? 19.320 7.657 19.905 1.00 16.76 258 ARG A O 1
ATOM 698 N N . GLN A 1 104 ? 17.937 6.031 19.219 1.00 17.72 259 GLN A N 1
ATOM 699 C CA . GLN A 1 104 ? 18.156 6.268 17.798 1.00 15.77 259 GLN A CA 1
ATOM 700 C C . GLN A 1 104 ? 17.245 7.340 17.207 1.00 18.17 259 GLN A C 1
ATOM 701 O O . GLN A 1 104 ? 17.283 7.559 15.993 1.00 21.60 259 GLN A O 1
ATOM 707 N N . ASN A 1 105 ? 16.436 8.013 18.015 1.00 17.64 260 ASN A N 1
ATOM 708 C CA . ASN A 1 105 ? 15.597 9.103 17.540 1.00 20.26 260 ASN A CA 1
ATOM 709 C C . ASN A 1 105 ? 16.233 10.452 17.849 1.00 18.37 260 ASN A C 1
ATOM 710 O O . ASN A 1 105 ? 16.870 10.629 18.892 1.00 15.98 260 ASN A O 1
ATOM 715 N N . ASP A 1 106 ? 16.032 11.400 16.938 1.00 17.83 261 ASP A N 1
ATOM 716 C CA . ASP A 1 106 ? 16.586 12.743 17.075 1.00 14.77 261 ASP A CA 1
ATOM 717 C C . ASP A 1 106 ? 16.197 13.400 18.393 1.00 18.85 261 ASP A C 1
ATOM 718 O O . ASP A 1 106 ? 15.039 13.352 18.827 1.00 19.95 261 ASP A O 1
ATOM 723 N N . VAL A 1 107 ? 17.190 14.015 19.027 1.00 15.52 262 VAL A N 1
ATOM 724 C CA . VAL A 1 107 ? 17.010 14.855 20.205 1.00 17.68 262 VAL A CA 1
ATOM 725 C C . VAL A 1 107 ? 17.588 16.222 19.872 1.00 18.98 262 VAL A C 1
ATOM 726 O O . VAL A 1 107 ? 18.695 16.313 19.336 1.00 14.26 262 VAL A O 1
ATOM 730 N N . GLU A 1 108 ? 16.843 17.282 20.159 1.00 17.47 263 GLU A N 1
ATOM 731 C CA . GLU A 1 108 ? 17.332 18.600 19.767 1.00 18.75 263 GLU A CA 1
ATOM 732 C C . GLU A 1 108 ? 18.474 19.047 20.674 1.00 19.62 263 GLU A C 1
ATOM 733 O O . GLU A 1 108 ? 18.476 18.777 21.876 1.00 20.93 263 GLU A O 1
ATOM 739 N N . LEU A 1 109 ? 19.454 19.733 20.091 1.00 15.61 264 LEU A N 1
ATOM 740 C CA . LEU A 1 109 ? 20.547 20.335 20.842 1.00 17.74 264 LEU A CA 1
ATOM 741 C C . LEU A 1 109 ? 20.393 21.849 20.868 1.00 21.39 264 LEU A C 1
ATOM 742 O O . LEU A 1 109 ? 20.087 22.466 19.845 1.00 21.31 264 LEU A O 1
ATOM 747 N N . LYS A 1 110 ? 20.628 22.449 22.033 1.00 18.59 265 LYS A N 1
ATOM 748 C CA . LYS A 1 110 ? 20.556 23.897 22.176 1.00 21.43 265 LYS A CA 1
ATOM 749 C C . LYS A 1 110 ? 21.752 24.372 22.982 1.00 18.47 265 LYS A C 1
ATOM 750 O O . LYS A 1 110 ? 22.344 23.606 23.746 1.00 16.44 265 LYS A O 1
ATOM 756 N N . VAL A 1 111 ? 22.118 25.645 22.788 1.00 20.85 266 VAL A N 1
ATOM 757 C CA . VAL A 1 111 ? 23.250 26.217 23.516 1.00 16.41 266 VAL A CA 1
ATOM 758 C C . VAL A 1 111 ? 23.041 26.025 25.011 1.00 19.44 266 VAL A C 1
ATOM 759 O O . VAL A 1 111 ? 21.950 26.283 25.531 1.00 17.87 266 VAL A O 1
ATOM 763 N N . GLY A 1 112 ? 24.087 25.573 25.710 1.00 16.05 267 GLY A N 1
ATOM 764 C CA . GLY A 1 112 ? 24.004 25.232 27.118 1.00 14.64 267 GLY A CA 1
ATOM 765 C C . GLY A 1 112 ? 23.836 23.745 27.402 1.00 19.57 267 GLY A C 1
ATOM 766 O O . GLY A 1 112 ? 23.997 23.327 28.558 1.00 15.27 267 GLY A O 1
ATOM 767 N N . ASP A 1 113 ? 23.521 22.943 26.385 1.00 14.71 268 ASP A N 1
ATOM 768 C CA . ASP A 1 113 ? 23.378 21.505 26.530 1.00 15.92 268 ASP A CA 1
ATOM 769 C C . ASP A 1 113 ? 24.751 20.839 26.635 1.00 14.02 268 ASP A C 1
ATOM 770 O O . ASP A 1 113 ? 25.770 21.370 26.174 1.00 14.83 268 ASP A O 1
ATOM 783 N N . VAL A 1 115 ? 26.654 17.100 25.739 1.00 15.90 270 VAL A N 1
ATOM 784 C CA . VAL A 1 115 ? 26.618 15.806 25.070 1.00 11.51 270 VAL A CA 1
ATOM 785 C C . VAL A 1 115 ? 27.752 14.975 25.652 1.00 12.25 270 VAL A C 1
ATOM 786 O O . VAL A 1 115 ? 28.907 15.412 25.629 1.00 14.31 270 VAL A O 1
ATOM 790 N N . ASP A 1 116 ? 27.434 13.799 26.191 1.00 12.20 271 ASP A N 1
ATOM 791 C CA . ASP A 1 116 ? 28.464 12.845 26.595 1.00 11.49 271 ASP A CA 1
ATOM 792 C C . ASP A 1 116 ? 28.420 11.639 25.663 1.00 11.85 271 ASP A C 1
ATOM 793 O O . ASP A 1 116 ? 27.341 11.124 25.355 1.00 13.71 271 ASP A O 1
ATOM 798 N N . LEU A 1 117 ? 29.589 11.178 25.228 1.00 13.61 272 LEU A N 1
ATOM 799 C CA . LEU A 1 117 ? 29.714 9.977 24.411 1.00 15.01 272 LEU A CA 1
ATOM 800 C C . LEU A 1 117 ? 30.478 8.939 25.221 1.00 13.21 272 LEU A C 1
ATOM 801 O O . LEU A 1 117 ? 31.635 9.168 25.591 1.00 14.63 272 LEU A O 1
AT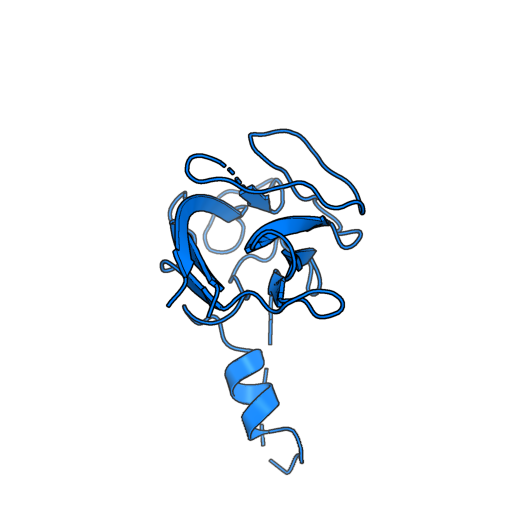OM 806 N N . GLY A 1 118 ? 29.820 7.819 25.526 1.00 14.54 273 GLY A N 1
ATOM 807 C CA . GLY A 1 118 ? 30.442 6.772 26.311 1.00 17.30 273 GLY A CA 1
ATOM 808 C C . GLY A 1 118 ? 30.365 7.024 27.804 1.00 18.93 273 GLY A C 1
ATOM 809 O O . GLY A 1 118 ? 29.832 8.024 28.284 1.00 20.83 273 GLY A O 1
ATOM 810 N N . THR A 1 119 ? 30.939 6.080 28.557 1.00 26.17 274 THR A N 1
ATOM 811 C CA . THR A 1 119 ? 30.872 6.105 30.017 1.00 28.90 274 THR A CA 1
ATOM 812 C C . THR A 1 119 ? 32.255 6.038 30.665 1.00 37.59 274 THR A C 1
ATOM 813 O O . THR A 1 119 ? 32.530 6.787 31.608 1.00 36.61 274 THR A O 1
ATOM 817 N N . ASP A 1 120 ? 33.090 5.111 30.174 1.00 32.41 275 ASP A N 1
ATOM 818 C CA . ASP A 1 120 ? 34.458 4.771 30.592 1.00 30.35 275 ASP A CA 1
ATOM 819 C C . ASP A 1 120 ? 34.571 4.160 31.993 1.00 35.02 275 ASP A C 1
ATOM 820 O O . ASP A 1 120 ? 33.957 4.614 32.964 1.00 41.71 275 ASP A O 1
ATOM 825 N N . ILE A 1 121 ? 35.335 3.066 32.067 1.00 29.03 276 ILE A N 1
ATOM 826 C CA . ILE A 1 121 ? 35.758 2.468 33.329 1.00 36.36 276 ILE A CA 1
ATOM 827 C C . ILE A 1 121 ? 37.031 3.095 33.857 1.00 36.10 276 ILE A C 1
ATOM 828 O O . ILE A 1 121 ? 37.521 2.697 34.926 1.00 31.91 276 ILE A O 1
ATOM 833 N N . ASP A 1 122 ? 37.576 4.071 33.144 1.00 28.14 277 ASP A N 1
ATOM 834 C CA . ASP A 1 122 ? 39.002 4.347 33.191 1.00 28.18 277 ASP A CA 1
ATOM 835 C C . ASP A 1 122 ? 39.220 5.740 32.628 1.00 17.13 277 ASP A C 1
ATOM 836 O O . ASP A 1 122 ? 38.880 5.986 31.471 1.00 21.83 277 ASP A O 1
ATOM 841 N N . SER A 1 123 ? 39.809 6.637 33.416 1.00 18.92 278 SER A N 1
ATOM 842 C CA . SER A 1 123 ? 39.934 8.036 33.009 1.00 17.09 278 SER A CA 1
ATOM 843 C C . SER A 1 123 ? 41.319 8.389 32.463 1.00 17.07 278 SER A C 1
ATOM 844 O O . SER A 1 123 ? 41.647 9.579 32.336 1.00 18.41 278 SER A O 1
ATOM 847 N N . LYS A 1 124 ? 42.131 7.392 32.119 1.00 15.35 279 LYS A N 1
ATOM 848 C CA . LYS A 1 1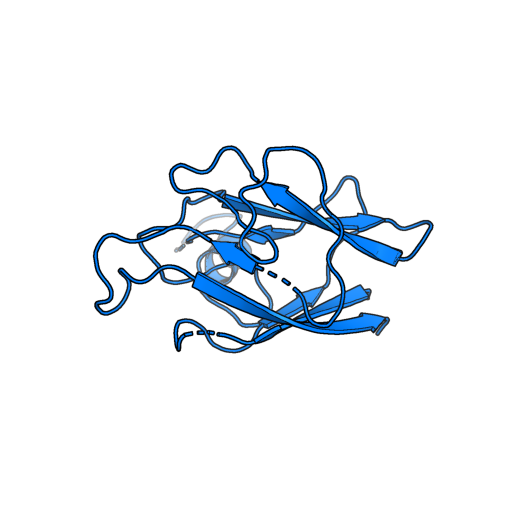24 ? 43.475 7.641 31.617 1.00 21.17 279 LYS A CA 1
ATOM 849 C C . LYS A 1 124 ? 43.429 8.151 30.179 1.00 21.99 279 LYS A C 1
ATOM 850 O O . LYS A 1 124 ? 42.411 8.050 29.487 1.00 17.91 279 LYS A O 1
ATOM 856 N N . PHE A 1 125 ? 44.577 8.663 29.727 1.00 18.71 280 PHE A N 1
ATOM 857 C CA . PHE A 1 125 ? 44.797 9.116 28.354 1.00 19.91 280 PHE A CA 1
ATOM 858 C C . PHE A 1 125 ? 44.150 8.187 27.325 1.00 18.75 280 PHE A C 1
ATOM 859 O O . PHE A 1 125 ? 44.464 6.994 27.266 1.00 17.68 280 PHE A O 1
ATOM 867 N N . GLU A 1 126 ? 43.231 8.744 26.524 1.00 15.95 281 GLU A N 1
ATOM 868 C CA . GLU A 1 126 ? 42.491 8.097 25.434 1.00 17.38 281 GLU A CA 1
ATOM 869 C C . GLU A 1 126 ? 41.505 7.021 25.896 1.00 15.76 281 GLU A C 1
ATOM 870 O O . GLU A 1 126 ? 40.910 6.341 25.049 1.00 17.57 281 GLU A O 1
ATOM 876 N N . HIS A 1 127 ? 41.304 6.845 27.202 1.00 19.23 282 HIS A N 1
ATOM 877 C CA . HIS A 1 127 ? 40.293 5.935 27.741 1.00 18.69 282 HIS A CA 1
ATOM 878 C C . HIS A 1 127 ? 39.090 6.668 28.303 1.00 16.42 282 HIS A C 1
ATOM 879 O O . HIS A 1 127 ? 38.081 6.032 28.618 1.00 17.47 282 HIS A O 1
ATOM 886 N N . ARG A 1 128 ? 39.188 7.981 28.449 1.00 14.54 283 ARG A N 1
ATOM 887 C CA . ARG A 1 128 ? 38.154 8.803 29.053 1.00 15.84 283 ARG A CA 1
ATOM 888 C C . ARG A 1 128 ? 37.025 9.060 28.062 1.00 16.74 283 ARG A C 1
ATOM 889 O O . ARG A 1 128 ? 37.267 9.302 26.874 1.00 16.55 283 ARG A O 1
ATOM 897 N N . LYS A 1 129 ? 35.787 8.993 28.555 1.00 16.96 284 LYS A N 1
ATOM 898 C CA . LYS A 1 129 ? 34.619 9.354 27.760 1.00 17.11 284 LYS A CA 1
ATOM 899 C C . LYS A 1 129 ? 34.725 10.796 27.258 1.00 14.86 284 LYS A C 1
ATOM 900 O O . LYS A 1 129 ? 35.484 11.617 27.785 1.00 12.55 284 LYS A O 1
ATOM 906 N N . ILE A 1 130 ? 33.925 11.114 26.238 1.00 15.52 285 ILE A N 1
ATOM 907 C CA . ILE A 1 130 ? 33.922 12.448 25.637 1.00 11.85 285 ILE A CA 1
ATOM 908 C C . ILE A 1 130 ? 32.810 13.267 26.278 1.00 14.35 285 ILE A C 1
ATOM 909 O O . ILE A 1 130 ? 31.654 12.832 26.315 1.00 14.81 285 ILE A O 1
ATOM 914 N N . SER A 1 131 ? 33.153 14.442 26.802 1.00 11.30 286 SER A N 1
ATOM 915 C CA . SER A 1 131 ? 32.159 15.360 27.347 1.00 14.93 286 SER A CA 1
ATOM 916 C C . SER A 1 131 ? 32.237 16.684 26.600 1.00 13.86 286 SER A C 1
ATOM 917 O O . SER A 1 131 ? 33.253 17.380 26.673 1.00 13.90 286 SER A O 1
ATOM 920 N N . ALA A 1 132 ? 31.164 17.023 25.881 1.00 14.77 287 ALA A N 1
ATOM 921 C CA . ALA A 1 132 ? 31.137 18.137 24.939 1.00 12.79 287 ALA A CA 1
ATOM 922 C C . ALA A 1 132 ? 30.028 19.110 25.327 1.00 14.24 287 ALA A C 1
ATOM 923 O O . ALA A 1 132 ? 28.865 18.710 25.471 1.00 15.64 287 ALA A O 1
ATOM 925 N N . TYR A 1 133 ? 30.389 20.378 25.496 1.00 15.53 288 TYR A N 1
ATOM 926 C CA . TYR A 1 133 ? 29.451 21.434 25.857 1.00 12.58 288 TYR A CA 1
ATOM 927 C C . TYR A 1 133 ? 29.043 22.159 24.586 1.00 14.29 288 TYR A C 1
ATOM 928 O O . TYR A 1 133 ? 29.907 22.510 23.776 1.00 14.89 288 TYR A O 1
ATOM 937 N N . VAL A 1 134 ? 27.735 22.365 24.406 1.00 12.50 289 VAL A N 1
ATOM 938 C CA . VAL A 1 134 ? 27.216 23.057 23.233 1.00 15.41 289 VAL A CA 1
ATOM 939 C C . VAL A 1 134 ? 27.359 24.552 23.488 1.00 17.03 289 VAL A C 1
ATOM 940 O O . VAL A 1 134 ? 26.501 25.186 24.112 1.00 16.57 289 VAL A O 1
ATOM 944 N N . GLU A 1 135 ? 28.477 25.105 23.043 1.00 14.14 290 GLU A N 1
ATOM 945 C CA . GLU A 1 135 ? 28.818 26.480 23.379 1.00 17.58 290 GLU A CA 1
ATOM 946 C C . GLU A 1 135 ? 28.087 27.487 22.499 1.00 20.65 290 GLU A C 1
ATOM 947 O O . GLU A 1 135 ? 27.661 28.537 22.989 1.00 18.13 290 GLU A O 1
ATOM 953 N N . GLU A 1 136 ? 27.954 27.209 21.201 1.00 17.45 291 GLU A N 1
ATOM 954 C CA . GLU A 1 136 ? 27.251 28.115 20.295 1.00 20.57 291 GLU A CA 1
ATOM 955 C C . GLU A 1 136 ? 26.618 27.327 19.159 1.00 23.73 291 GLU A C 1
ATOM 956 O O . GLU A 1 136 ? 27.142 26.289 18.736 1.00 21.28 291 GLU A O 1
ATOM 962 N N . ILE A 1 137 ? 25.482 27.839 18.673 1.00 19.90 292 ILE A N 1
ATOM 963 C CA . ILE A 1 137 ? 24.844 27.387 17.438 1.00 24.17 292 ILE A CA 1
ATOM 964 C C . ILE A 1 137 ? 24.448 28.627 16.646 1.00 29.63 292 ILE A C 1
ATOM 965 O O . ILE A 1 137 ? 23.752 29.500 17.172 1.00 29.01 292 ILE A O 1
ATOM 970 N N . SER A 1 138 ? 24.868 28.702 15.386 1.00 27.62 293 SER A N 1
ATOM 971 C CA . SER A 1 138 ? 24.506 29.867 14.587 1.00 32.97 293 SER A CA 1
ATOM 972 C C . SER A 1 138 ? 24.711 29.565 13.111 1.00 34.31 293 SER A C 1
ATOM 973 O O . SER A 1 138 ? 25.301 28.550 12.735 1.00 30.83 293 SER A O 1
ATOM 976 N N . VAL A 1 139 ? 24.216 30.473 12.277 1.00 34.32 294 VAL A N 1
ATOM 977 C CA . VAL A 1 139 ? 24.391 30.379 10.836 1.00 35.82 294 VAL A CA 1
ATOM 978 C C . VAL A 1 139 ? 25.584 31.228 10.428 1.00 43.72 294 VAL A C 1
ATOM 979 O O . VAL A 1 139 ? 25.882 32.262 11.040 1.00 49.04 294 VAL A O 1
ATOM 983 N N . ILE A 1 140 ? 26.280 30.773 9.389 1.00 40.22 295 ILE A N 1
ATOM 984 C CA . ILE A 1 140 ? 27.465 31.440 8.851 1.00 48.76 295 ILE A CA 1
ATOM 985 C C . ILE A 1 140 ? 28.458 31.807 9.953 1.00 48.35 295 ILE A C 1
ATOM 986 O O . ILE A 1 140 ? 28.588 31.094 10.950 1.00 47.49 295 ILE A O 1
#

Secondary structure (DSSP, 8-state):
-EEEEEE----SPPEEEEPPBTT--EEEB----TTHHHHHHHTS--TTSSB---TTS-SS-EEEEE-TTT--EEEEE-S-SS-EEETTEE--SS-EEE-TT--EE---S--STTTSPEE-EEEEEEE-

InterPro domains:
  IPR000253 Forkhead-associated (FHA) domain [PF00498] (218-273)
  IPR000253 Forkhead-associated (FHA) domain [PS50006] (185-257)
  IPR000253 Forkhead-associated (FHA) domain [SM00240] (184-257)
  IPR008984 SMAD/FHA domain superfamily [SSF49879] (158-283)
  IPR051176 Centrosomal and Immune Signaling Modulators [PTHR15715] (182-565)

Organism: Saccharomyces cerevisiae (strain ATCC 204508 / S288c) (NCBI:txid559292)

Solvent-accessible surface area: 7260 Å² total

Radius of gyration: 14.11 Å; Cα contacts (8 Å, |Δi|>4): 332; chains: 1; bounding box: 34×31×38 Å

Sequence (128 aa):
AHIIILKSNATFETKFLVVPFKPDGLKLGRPNNSGSKRDLFSQQVRPDNGNFDSRVLSRNHACLSCDPTSGKIYIRDLKSSNGTFVNGVKIRQNDVELKVGDVDLGTDIDSKFEHRKISAYVEEISVI

B-factor: mean 24.44, std 10.34, range [10.5, 97.61]

Nearest PDB structures (foldseek):
  6a8w-assembly1_A  TM=1.008E+00  e=6.884E-24  Saccharomyces cerevisiae S288C
  6ar2-assembly2_B  TM=7.552E-01  e=1.961E-07  Homo sapiens
  4jon-assembly3_C  TM=7.556E-01  e=1.927E-05  Homo sapiens
  5z57-assembly1_X  TM=7.637E-01  e=6.206E-03  Homo sapiens
  3umz-assembly1_A  TM=6.605E-01  e=5.571E-03  Homo sapiens